Protein AF-A0A9J6HAQ1-F1 (afdb_monomer)

Secondary structure (DSSP, 8-state):
--HHHHHHHHHHTS-HHHHHHHHHH--SSHHHHHHHHHHHHHHHHHHHHHHHTT------------

pLDDT: mean 71.43, std 18.09, range [37.59, 90.25]

Nearest PDB structures (foldseek):
  3lhr-assembly1_A  TM=9.238E-01  e=8.517E+00  Homo sapiens

Solvent-accessible surface area (backbone atoms only — not comparable to full-atom values): 4142 Å² total; per-residue (Å²): 135,53,52,63,55,51,38,53,57,56,49,72,75,45,56,69,75,58,36,56,61,47,58,76,67,61,57,75,38,56,68,50,43,52,54,52,49,51,50,55,58,50,52,56,54,54,57,55,58,59,58,65,70,72,69,71,79,82,80,80,76,84,76,82,87,134

Mean predicted aligned error: 13.42 Å

Foldseek 3Di:
DDQ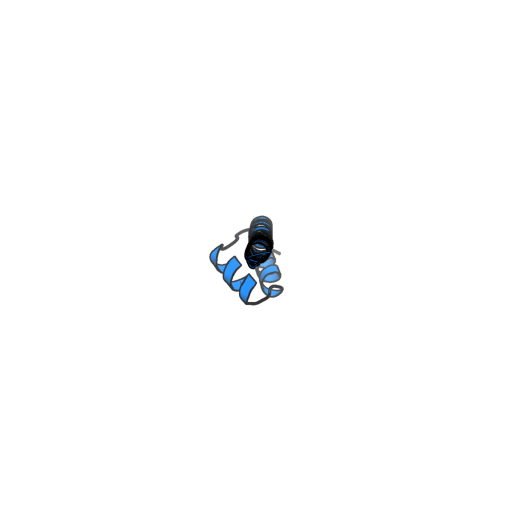VVVVVVVLVPDDPVLSVQLVVVVDSGPVVSVVSSVVVVVVVVVVVVVVVVVPPPPPPPPDDDD

Radius of gyration: 21.61 Å; Cα contacts (8 Å, |Δi|>4): 25; chains: 1; bounding box: 62×23×53 Å

Sequence (66 aa):
MTNAEKVRCLLQGLRPEMMERIAITNPKTPKEFLAHLQRLTHVGFSILRNQQAASSPSVMLSRVQR

Structure (mmCIF, N/CA/C/O backbone):
data_AF-A0A9J6HAQ1-F1
#
_entry.id   AF-A0A9J6HAQ1-F1
#
loop_
_atom_site.group_PDB
_atom_site.id
_atom_site.type_symbol
_atom_site.label_atom_id
_atom_site.label_alt_id
_atom_site.label_comp_id
_atom_site.label_asym_id
_atom_site.label_entity_id
_atom_site.label_seq_id
_atom_site.pdbx_PDB_ins_code
_atom_site.Cartn_x
_atom_site.Cartn_y
_atom_site.Cartn_z
_atom_site.occupancy
_atom_site.B_iso_or_equiv
_atom_site.auth_seq_id
_atom_site.auth_comp_id
_atom_site.auth_asym_id
_atom_site.auth_atom_id
_atom_site.pdbx_PDB_model_num
ATOM 1 N N . MET A 1 1 ? -15.474 0.772 6.387 1.00 72.94 1 MET A N 1
ATOM 2 C CA . MET A 1 1 ? -14.298 0.317 5.619 1.00 72.94 1 MET A CA 1
ATOM 3 C C . MET A 1 1 ? -13.026 0.617 6.404 1.00 72.94 1 MET A C 1
ATOM 5 O O . MET A 1 1 ? -12.676 1.779 6.605 1.00 72.94 1 MET A O 1
ATOM 9 N N . THR A 1 2 ? -12.383 -0.430 6.904 1.00 90.25 2 THR A N 1
ATOM 10 C CA . THR A 1 2 ? -11.142 -0.405 7.687 1.00 90.25 2 THR A CA 1
ATOM 11 C C . THR A 1 2 ? -9.925 -0.074 6.816 1.00 90.25 2 THR A C 1
ATOM 13 O O . THR A 1 2 ? -9.974 -0.156 5.588 1.00 90.25 2 THR A O 1
ATOM 16 N N . ASN A 1 3 ? -8.800 0.291 7.439 1.00 86.81 3 ASN A N 1
ATOM 17 C CA . ASN A 1 3 ? -7.546 0.532 6.712 1.00 86.81 3 ASN A CA 1
ATOM 18 C C . ASN A 1 3 ? -7.069 -0.713 5.950 1.00 86.81 3 ASN A C 1
ATOM 20 O O . ASN A 1 3 ? -6.598 -0.584 4.824 1.00 86.81 3 ASN A O 1
ATOM 24 N N . ALA A 1 4 ? -7.267 -1.905 6.518 1.00 85.31 4 ALA A N 1
ATOM 25 C CA . ALA A 1 4 ? -6.948 -3.167 5.860 1.00 85.31 4 ALA A CA 1
ATOM 26 C C . ALA A 1 4 ? -7.792 -3.382 4.593 1.00 85.31 4 ALA A C 1
ATOM 28 O O . ALA A 1 4 ? -7.258 -3.739 3.546 1.00 85.31 4 ALA A O 1
ATOM 29 N N . GLU A 1 5 ? -9.096 -3.096 4.648 1.00 88.00 5 GLU A N 1
ATOM 30 C CA . GLU A 1 5 ? -9.969 -3.179 3.469 1.00 88.00 5 GLU A CA 1
ATOM 31 C C . GLU A 1 5 ? -9.569 -2.171 2.387 1.00 88.00 5 GLU A C 1
ATOM 33 O O . GLU A 1 5 ? -9.566 -2.504 1.203 1.00 88.00 5 GLU A O 1
ATOM 38 N N . LYS A 1 6 ? -9.174 -0.952 2.779 1.00 88.00 6 LYS A N 1
ATOM 39 C CA . LYS A 1 6 ? -8.685 0.071 1.840 1.00 88.00 6 LYS A 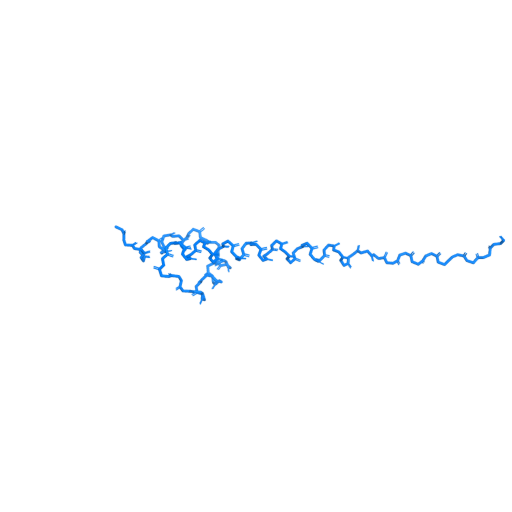CA 1
ATOM 40 C C . LYS A 1 6 ? -7.407 -0.379 1.136 1.00 88.00 6 LYS A C 1
ATOM 42 O O . LYS A 1 6 ? -7.327 -0.266 -0.081 1.00 88.00 6 LYS A O 1
ATOM 47 N N . VAL A 1 7 ? -6.440 -0.930 1.871 1.00 86.56 7 VAL A N 1
ATOM 48 C CA . VAL A 1 7 ? -5.196 -1.459 1.287 1.00 86.56 7 VAL A CA 1
ATOM 49 C C . VAL A 1 7 ? -5.480 -2.639 0.353 1.00 86.56 7 VAL A C 1
ATOM 51 O O . VAL A 1 7 ? -4.927 -2.685 -0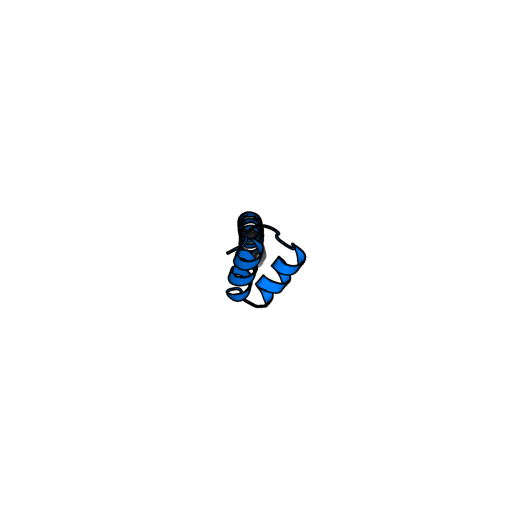.742 1.00 86.56 7 VAL A O 1
ATOM 54 N N . ARG A 1 8 ? -6.388 -3.554 0.722 1.00 86.31 8 ARG A N 1
ATOM 55 C CA . ARG A 1 8 ? -6.798 -4.669 -0.154 1.00 86.31 8 ARG A CA 1
ATOM 56 C C . ARG A 1 8 ? -7.426 -4.183 -1.459 1.00 86.31 8 ARG A C 1
ATOM 58 O O . ARG A 1 8 ? -7.077 -4.699 -2.514 1.00 86.31 8 ARG A O 1
ATOM 65 N N . CYS A 1 9 ? -8.302 -3.183 -1.389 1.00 89.12 9 CYS A N 1
ATOM 66 C CA . CYS A 1 9 ? -8.920 -2.586 -2.573 1.00 89.12 9 CYS A CA 1
ATOM 67 C C . CYS A 1 9 ? -7.866 -1.930 -3.483 1.00 89.12 9 CYS A C 1
ATOM 69 O O . CYS A 1 9 ? -7.864 -2.133 -4.694 1.00 89.12 9 CYS A O 1
ATOM 71 N N . LEU A 1 10 ? -6.901 -1.219 -2.891 1.00 86.56 10 LEU A N 1
ATOM 72 C CA . LEU A 1 10 ? -5.795 -0.606 -3.630 1.00 86.56 10 LEU A CA 1
ATOM 73 C C . LEU A 1 10 ? -4.863 -1.643 -4.281 1.00 86.56 10 LEU A C 1
ATOM 75 O O . LEU A 1 10 ? -4.407 -1.420 -5.399 1.00 86.56 10 LEU A O 1
ATOM 79 N N . LEU A 1 11 ? -4.603 -2.781 -3.625 1.00 84.69 11 LEU A N 1
ATOM 80 C CA . LEU A 1 11 ? -3.796 -3.876 -4.182 1.00 84.69 11 LEU A CA 1
ATOM 81 C C . LEU A 1 11 ? -4.441 -4.513 -5.421 1.00 84.69 11 LEU A C 1
ATOM 83 O O . LEU A 1 11 ? -3.721 -4.863 -6.351 1.00 84.69 11 LEU A O 1
ATOM 87 N N . GLN A 1 12 ? -5.773 -4.632 -5.462 1.00 86.50 12 GLN A N 1
ATOM 88 C CA . GLN A 1 12 ? -6.490 -5.226 -6.601 1.00 86.50 12 GLN A CA 1
ATOM 89 C C . GLN A 1 12 ? -6.398 -4.396 -7.890 1.00 86.50 12 GLN A C 1
ATOM 91 O O . GLN A 1 12 ? -6.522 -4.952 -8.976 1.00 86.50 12 GLN A O 1
ATOM 96 N N . GLY A 1 13 ? -6.175 -3.083 -7.785 1.00 85.25 13 GLY A N 1
ATOM 97 C CA . GLY A 1 13 ? -6.008 -2.201 -8.944 1.00 85.25 13 GLY A CA 1
ATOM 98 C C . GLY A 1 13 ? -4.593 -2.185 -9.531 1.00 85.25 13 GLY A C 1
ATOM 99 O O . GLY A 1 13 ? -4.353 -1.498 -10.524 1.00 85.25 13 GLY A O 1
ATOM 100 N N . LEU A 1 14 ? -3.636 -2.888 -8.916 1.00 84.94 14 LEU A N 1
ATOM 101 C CA . LEU A 1 14 ? -2.245 -2.892 -9.362 1.00 84.94 14 LEU A CA 1
ATOM 102 C C . LEU A 1 14 ? -1.958 -3.999 -10.375 1.00 84.94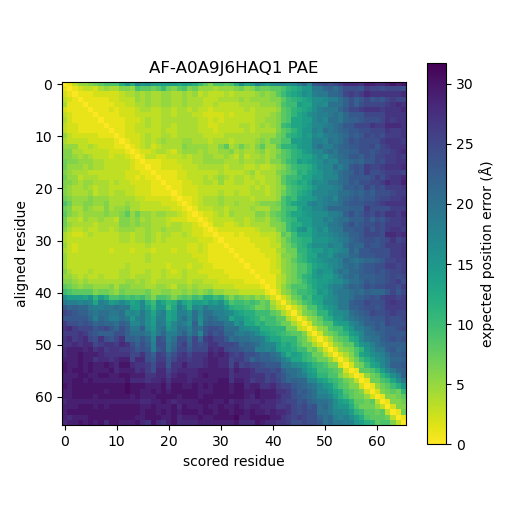 14 LEU A C 1
ATOM 104 O O . LEU A 1 14 ? -2.535 -5.082 -10.345 1.00 84.94 14 LEU A O 1
ATOM 108 N N . ARG A 1 15 ? -0.971 -3.739 -11.238 1.00 85.81 15 ARG A N 1
ATOM 109 C CA . ARG A 1 15 ? -0.370 -4.779 -12.079 1.00 85.81 15 ARG A CA 1
ATOM 110 C C . ARG A 1 15 ? 0.339 -5.829 -11.206 1.00 85.81 15 ARG A C 1
ATOM 112 O O . ARG A 1 15 ? 0.915 -5.442 -10.185 1.00 85.81 15 ARG A O 1
ATOM 119 N N . PRO A 1 16 ? 0.390 -7.107 -11.628 1.00 83.62 16 PRO A N 1
ATOM 120 C CA . PRO A 1 16 ? 0.977 -8.200 -10.844 1.00 83.62 16 PRO A CA 1
ATOM 121 C C . PRO A 1 16 ? 2.402 -7.909 -10.348 1.00 83.62 16 PRO A C 1
ATOM 123 O O . PRO A 1 16 ? 2.681 -8.047 -9.162 1.00 83.62 16 PRO A O 1
ATOM 126 N N . GLU A 1 17 ? 3.275 -7.384 -11.215 1.00 84.00 17 GLU A N 1
ATOM 127 C CA . GLU A 1 17 ? 4.655 -7.015 -10.852 1.00 84.00 17 GLU A CA 1
ATOM 128 C C . GLU A 1 17 ? 4.734 -5.942 -9.755 1.00 84.00 17 GLU A C 1
ATOM 130 O O . GLU A 1 17 ? 5.616 -5.968 -8.899 1.00 84.00 17 GLU A O 1
ATOM 135 N N . MET A 1 18 ? 3.818 -4.971 -9.764 1.00 82.25 18 MET A N 1
ATOM 136 C CA . MET A 1 18 ? 3.782 -3.909 -8.752 1.00 82.25 18 MET A CA 1
ATOM 137 C C . MET A 1 18 ? 3.180 -4.422 -7.445 1.00 82.25 18 MET A C 1
ATOM 139 O O . MET A 1 18 ? 3.629 -4.031 -6.367 1.00 82.25 18 MET A O 1
ATOM 143 N N . MET A 1 19 ? 2.197 -5.317 -7.541 1.00 85.62 19 MET A N 1
ATOM 144 C CA . MET A 1 19 ? 1.589 -5.980 -6.395 1.00 85.62 19 MET A CA 1
ATOM 145 C C . MET A 1 19 ? 2.621 -6.815 -5.633 1.00 85.62 19 MET A C 1
ATOM 147 O O . MET A 1 19 ? 2.709 -6.681 -4.417 1.00 85.62 19 MET A O 1
ATOM 151 N N . GLU A 1 20 ? 3.444 -7.601 -6.331 1.00 85.62 20 GLU A N 1
ATOM 152 C CA . GLU A 1 20 ? 4.492 -8.426 -5.719 1.00 85.62 20 GLU A CA 1
ATOM 153 C C . GLU A 1 20 ? 5.508 -7.566 -4.952 1.00 85.62 20 GLU A C 1
ATOM 155 O O . GLU A 1 20 ? 5.831 -7.836 -3.794 1.00 85.62 20 GLU A O 1
ATOM 160 N N . ARG A 1 21 ? 5.925 -6.439 -5.541 1.00 83.25 21 ARG A N 1
ATOM 161 C CA . ARG A 1 21 ? 6.863 -5.513 -4.891 1.00 83.25 21 ARG A CA 1
ATOM 162 C C . ARG A 1 21 ? 6.275 -4.784 -3.686 1.00 83.25 21 ARG A C 1
ATOM 164 O O . ARG A 1 21 ? 7.002 -4.526 -2.729 1.00 83.25 21 ARG A O 1
ATOM 171 N N . ILE A 1 22 ? 4.983 -4.454 -3.704 1.00 85.31 22 ILE A N 1
ATOM 172 C CA . ILE A 1 22 ? 4.316 -3.847 -2.543 1.00 85.31 22 ILE A CA 1
ATOM 173 C C . ILE A 1 22 ? 3.990 -4.883 -1.466 1.00 85.31 22 ILE A C 1
ATOM 175 O O . ILE A 1 22 ? 4.088 -4.561 -0.280 1.00 85.31 22 ILE A O 1
ATOM 179 N N . ALA A 1 23 ? 3.664 -6.120 -1.839 1.00 81.25 23 ALA A N 1
ATOM 180 C CA . ALA A 1 23 ? 3.392 -7.197 -0.892 1.00 81.25 23 ALA A CA 1
ATOM 181 C C . ALA A 1 23 ? 4.583 -7.436 0.052 1.00 81.25 23 ALA A C 1
ATOM 183 O O . ALA A 1 23 ? 4.379 -7.596 1.253 1.00 81.25 23 ALA A O 1
ATOM 184 N N . ILE A 1 24 ? 5.818 -7.335 -0.458 1.00 83.88 24 ILE A N 1
ATOM 185 C CA . ILE A 1 24 ? 7.050 -7.431 0.347 1.00 83.88 24 ILE A CA 1
ATOM 186 C C . ILE A 1 24 ? 7.113 -6.339 1.429 1.00 83.88 24 ILE A C 1
ATOM 188 O O . ILE A 1 24 ? 7.577 -6.587 2.539 1.00 83.88 24 ILE A O 1
ATOM 192 N N . THR A 1 25 ? 6.631 -5.129 1.133 1.00 81.69 25 THR A N 1
ATOM 193 C CA . THR A 1 25 ? 6.655 -3.999 2.082 1.00 81.69 25 THR A CA 1
ATOM 194 C C . THR A 1 25 ? 5.554 -4.049 3.146 1.00 81.69 25 THR A C 1
ATOM 196 O O . THR A 1 25 ? 5.630 -3.303 4.117 1.00 81.69 25 THR A O 1
ATOM 199 N N . ASN A 1 26 ? 4.554 -4.925 2.989 1.00 82.81 26 ASN A N 1
ATOM 200 C CA . ASN A 1 26 ? 3.439 -5.147 3.920 1.00 82.81 26 ASN A CA 1
ATOM 201 C C . ASN A 1 26 ? 2.841 -3.863 4.559 1.00 82.81 26 ASN A C 1
ATOM 203 O O . ASN A 1 26 ? 2.859 -3.704 5.786 1.00 82.81 26 ASN A O 1
ATOM 207 N N . PRO A 1 27 ? 2.307 -2.924 3.754 1.00 83.00 27 PRO A N 1
ATOM 208 C CA . PRO A 1 27 ? 1.783 -1.660 4.265 1.00 83.00 27 PRO A CA 1
ATOM 209 C C . PRO A 1 27 ? 0.533 -1.862 5.131 1.00 83.00 27 PRO A C 1
ATOM 211 O O . PRO A 1 27 ? -0.453 -2.459 4.698 1.00 83.00 27 PRO A O 1
ATOM 214 N N . LYS A 1 28 ? 0.534 -1.291 6.343 1.00 86.19 28 LYS A N 1
ATOM 215 C CA . LYS A 1 28 ? -0.602 -1.377 7.284 1.00 86.19 28 LYS A CA 1
ATOM 216 C C . LYS A 1 28 ? -1.635 -0.274 7.075 1.00 86.19 28 LYS A C 1
ATOM 218 O O . LYS A 1 28 ? -2.774 -0.380 7.534 1.00 86.19 28 LYS A O 1
ATOM 223 N N . THR A 1 29 ? -1.238 0.798 6.396 1.00 87.94 29 THR A N 1
ATOM 224 C CA . THR A 1 29 ? -2.089 1.958 6.140 1.00 87.94 29 THR A CA 1
ATOM 225 C C . THR A 1 29 ? -2.088 2.349 4.661 1.00 87.94 29 THR A C 1
ATOM 227 O O . THR A 1 29 ? -1.098 2.134 3.958 1.00 87.94 29 THR A O 1
ATOM 230 N N . PRO A 1 30 ? -3.163 2.998 4.173 1.00 87.06 30 PRO A N 1
ATOM 231 C CA . PRO A 1 30 ? -3.210 3.515 2.803 1.00 87.06 30 PRO A CA 1
ATOM 232 C C . PRO A 1 30 ? -2.087 4.518 2.505 1.00 87.06 30 PRO A C 1
ATOM 234 O O . PRO A 1 30 ? -1.577 4.574 1.391 1.00 87.06 30 PRO A O 1
ATOM 237 N N . LYS A 1 31 ? -1.679 5.301 3.512 1.00 88.00 31 LYS A N 1
ATOM 238 C CA . LYS A 1 31 ? -0.602 6.289 3.383 1.00 88.00 31 LYS A CA 1
ATOM 239 C C . LYS A 1 31 ? 0.748 5.617 3.129 1.00 88.00 31 LYS A C 1
ATOM 241 O O . LYS A 1 31 ? 1.478 6.051 2.244 1.00 88.00 31 LYS A O 1
ATOM 246 N N . GLU A 1 32 ? 1.056 4.551 3.865 1.00 88.25 32 GLU A N 1
ATOM 247 C CA . GLU A 1 32 ? 2.270 3.760 3.636 1.00 88.25 32 GLU A CA 1
ATOM 248 C C . GLU A 1 32 ? 2.244 3.076 2.274 1.00 88.25 32 GLU A C 1
ATOM 250 O O . GLU A 1 32 ? 3.222 3.154 1.537 1.00 88.25 32 GLU A O 1
ATOM 255 N N . PHE A 1 33 ? 1.105 2.488 1.895 1.00 88.56 33 PHE A N 1
ATOM 256 C CA . PHE A 1 33 ? 0.932 1.881 0.576 1.00 88.56 33 PHE A CA 1
ATOM 257 C C . PHE A 1 33 ? 1.278 2.865 -0.552 1.00 88.56 33 PHE A C 1
ATOM 259 O O . PHE A 1 33 ? 2.085 2.547 -1.424 1.00 88.56 33 PHE A O 1
ATOM 266 N N . LEU A 1 34 ? 0.722 4.081 -0.511 1.00 87.19 34 LEU A N 1
ATOM 267 C CA . LEU A 1 34 ? 0.986 5.107 -1.523 1.00 87.19 34 LEU A CA 1
ATOM 268 C C . LEU A 1 34 ? 2.445 5.577 -1.509 1.00 87.19 34 LEU A C 1
ATOM 270 O O . LEU A 1 34 ? 3.023 5.783 -2.574 1.00 87.19 34 LEU A O 1
ATOM 274 N N . ALA A 1 35 ? 3.063 5.697 -0.332 1.00 87.62 35 ALA A N 1
ATOM 275 C CA . ALA A 1 35 ? 4.474 6.057 -0.220 1.00 87.62 35 ALA A CA 1
ATOM 276 C C . ALA A 1 35 ? 5.398 4.981 -0.827 1.00 87.62 35 ALA A C 1
ATOM 278 O O . ALA A 1 35 ? 6.351 5.311 -1.538 1.00 87.62 35 ALA A O 1
ATOM 279 N N . HIS A 1 36 ? 5.109 3.696 -0.597 1.00 87.44 36 HIS A N 1
ATOM 280 C CA . HIS A 1 36 ? 5.851 2.587 -1.206 1.00 87.44 36 HIS A CA 1
ATOM 281 C C . HIS A 1 36 ? 5.635 2.521 -2.718 1.00 87.44 36 HIS A C 1
ATOM 283 O O . HIS A 1 36 ? 6.601 2.366 -3.466 1.00 87.44 36 HIS A O 1
ATOM 289 N N . LEU A 1 37 ? 4.397 2.721 -3.174 1.00 86.06 37 LEU A N 1
ATOM 290 C CA . LEU A 1 37 ? 4.061 2.783 -4.593 1.00 86.06 37 LEU A CA 1
ATOM 291 C C . LEU A 1 37 ? 4.821 3.909 -5.304 1.00 86.06 37 LEU A C 1
ATOM 293 O O . LEU A 1 37 ? 5.454 3.662 -6.328 1.00 86.06 37 LEU A O 1
ATOM 297 N N . GLN A 1 38 ? 4.829 5.115 -4.727 1.00 85.81 38 GLN A N 1
ATOM 298 C CA . GLN A 1 38 ? 5.575 6.257 -5.258 1.00 85.81 38 GLN A CA 1
ATOM 299 C C . GLN A 1 38 ? 7.070 5.957 -5.371 1.00 85.81 38 GLN A C 1
ATOM 301 O O . GLN A 1 38 ? 7.668 6.221 -6.415 1.00 85.81 38 GLN A O 1
ATOM 306 N N . ARG A 1 39 ? 7.675 5.353 -4.339 1.00 83.94 39 ARG A N 1
ATOM 307 C CA . ARG A 1 39 ? 9.088 4.943 -4.383 1.00 83.94 39 ARG A CA 1
ATOM 308 C C . ARG A 1 39 ? 9.354 3.942 -5.504 1.00 83.94 39 ARG A C 1
ATOM 310 O O . ARG A 1 39 ? 10.317 4.123 -6.243 1.00 83.94 39 ARG A O 1
ATOM 317 N N . LEU A 1 40 ? 8.498 2.936 -5.676 1.00 81.06 40 LEU A N 1
ATOM 318 C CA . LEU A 1 40 ? 8.641 1.948 -6.750 1.00 81.06 40 LEU A CA 1
ATOM 319 C C . LEU A 1 40 ? 8.559 2.592 -8.139 1.00 81.06 40 LEU A C 1
ATOM 321 O O . LEU A 1 40 ? 9.391 2.297 -8.998 1.00 81.06 40 LEU A O 1
ATOM 325 N N . THR A 1 41 ? 7.616 3.514 -8.350 1.00 75.62 41 THR A N 1
ATOM 326 C CA . THR A 1 41 ? 7.498 4.248 -9.620 1.00 75.62 41 THR A CA 1
ATOM 327 C C . THR A 1 41 ? 8.661 5.210 -9.863 1.00 75.62 41 THR A C 1
ATOM 329 O O . THR A 1 41 ? 9.110 5.353 -10.998 1.00 75.62 41 THR A O 1
ATOM 332 N N . HIS A 1 42 ? 9.193 5.836 -8.811 1.00 66.94 42 HIS A N 1
ATOM 333 C CA . HIS A 1 42 ? 10.297 6.786 -8.931 1.00 66.94 42 HIS A CA 1
ATOM 334 C C . HIS A 1 42 ? 11.626 6.079 -9.236 1.00 66.94 42 HIS A C 1
ATOM 336 O O . HIS A 1 42 ? 12.377 6.524 -10.100 1.00 66.94 42 HIS A O 1
ATOM 342 N N . VAL A 1 43 ? 11.887 4.927 -8.603 1.00 57.28 43 VAL A N 1
ATOM 343 C CA . VAL A 1 43 ? 13.087 4.117 -8.877 1.00 57.28 43 VAL A CA 1
ATOM 344 C C . VAL A 1 43 ? 13.069 3.561 -10.305 1.00 57.28 43 VAL A C 1
ATOM 346 O O . VAL A 1 43 ? 14.100 3.587 -10.976 1.00 57.28 43 VAL A O 1
ATOM 349 N N . GLY A 1 44 ? 11.907 3.136 -10.816 1.00 54.28 44 GLY A N 1
ATOM 350 C CA . GLY A 1 44 ? 11.774 2.711 -12.215 1.00 54.28 44 GLY A CA 1
ATOM 351 C C . GLY A 1 44 ? 12.157 3.808 -13.217 1.00 54.28 44 GLY A C 1
ATOM 352 O O . GLY A 1 44 ? 12.794 3.528 -14.231 1.00 54.28 44 GLY A O 1
ATOM 353 N N . PHE A 1 45 ? 11.854 5.070 -12.900 1.00 50.38 45 PHE A N 1
ATOM 354 C CA . PHE A 1 45 ? 12.202 6.213 -13.747 1.00 50.38 45 PHE A CA 1
ATOM 355 C C . PHE A 1 45 ? 13.699 6.564 -13.689 1.00 50.38 45 PHE A C 1
ATOM 357 O O . PHE A 1 45 ? 14.300 6.930 -14.701 1.00 50.38 45 PHE A O 1
ATOM 364 N N . SER A 1 46 ? 14.334 6.418 -12.521 1.00 47.97 46 SER A N 1
ATOM 365 C CA . SER A 1 46 ? 15.769 6.683 -12.356 1.00 47.97 46 SER A CA 1
ATOM 366 C C . SER A 1 46 ? 16.660 5.652 -13.061 1.00 47.97 46 SER A C 1
ATOM 368 O O . SER A 1 46 ? 17.710 6.022 -13.584 1.00 47.97 46 SER A O 1
ATOM 370 N N . ILE A 1 47 ? 16.241 4.383 -13.141 1.00 49.09 47 ILE A N 1
ATOM 371 C CA . ILE A 1 47 ? 17.014 3.333 -13.830 1.00 49.09 47 ILE A CA 1
ATOM 372 C C . ILE A 1 47 ? 16.933 3.489 -15.359 1.00 49.09 47 ILE A C 1
ATOM 374 O O . ILE A 1 47 ? 17.906 3.197 -16.053 1.00 49.09 47 ILE A O 1
ATOM 378 N N . LEU A 1 48 ? 15.830 4.022 -15.900 1.0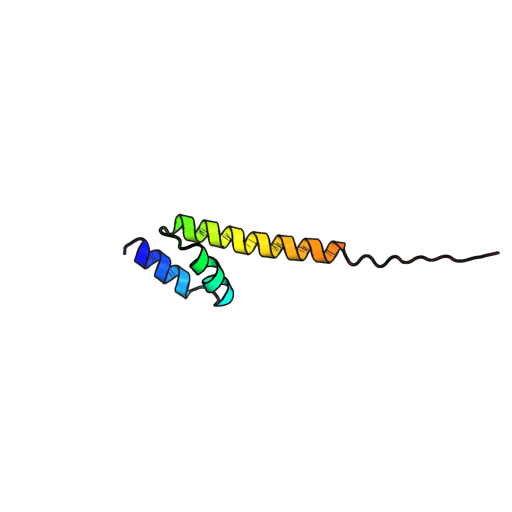0 50.84 48 LEU A N 1
ATOM 379 C CA . LEU A 1 48 ? 15.723 4.287 -17.339 1.00 50.84 48 LEU A CA 1
ATOM 380 C C . LEU A 1 48 ? 16.629 5.451 -17.779 1.00 50.84 48 LEU A C 1
ATOM 382 O O . LEU A 1 48 ? 17.276 5.374 -18.821 1.00 50.84 48 LEU A O 1
ATOM 386 N N . ARG A 1 49 ? 16.748 6.508 -16.959 1.00 44.84 49 ARG A N 1
ATOM 387 C CA . ARG A 1 49 ? 17.590 7.668 -17.299 1.00 44.84 49 ARG A CA 1
ATOM 388 C C . ARG A 1 49 ? 19.092 7.340 -17.268 1.00 44.84 49 ARG A C 1
ATOM 390 O O . ARG A 1 49 ? 19.846 7.910 -18.050 1.00 44.84 49 ARG A O 1
ATOM 397 N N . ASN A 1 50 ? 19.528 6.401 -16.422 1.00 44.28 50 ASN A N 1
ATOM 398 C CA . ASN A 1 50 ? 20.945 6.021 -16.340 1.00 44.28 50 ASN A CA 1
ATOM 399 C C . ASN A 1 50 ? 21.391 5.055 -17.455 1.00 44.28 50 ASN A C 1
ATOM 401 O O . ASN A 1 50 ? 22.575 4.998 -17.769 1.00 44.28 50 ASN A O 1
ATOM 405 N N . GLN A 1 51 ? 20.462 4.338 -18.098 1.00 46.69 51 GLN A N 1
ATOM 406 C CA . GLN A 1 51 ? 20.779 3.525 -19.281 1.00 46.69 51 GLN A CA 1
ATOM 407 C C . GLN A 1 51 ? 20.884 4.353 -20.570 1.00 46.69 51 GLN A C 1
ATOM 409 O O . GLN A 1 51 ? 21.539 3.928 -21.515 1.00 46.69 51 GLN A O 1
ATOM 414 N N . GLN A 1 52 ? 20.323 5.564 -20.603 1.00 44.47 52 GLN A N 1
ATOM 415 C CA . GLN A 1 52 ? 20.427 6.454 -21.764 1.00 44.47 52 GLN A CA 1
ATOM 416 C C . GLN A 1 52 ? 21.742 7.259 -21.794 1.00 44.47 52 GLN A C 1
ATOM 418 O O . GLN A 1 52 ? 22.153 7.727 -22.850 1.00 44.47 52 GLN A O 1
ATOM 423 N N . ALA A 1 53 ? 22.446 7.361 -20.660 1.00 45.94 53 ALA A N 1
ATOM 424 C CA . ALA A 1 53 ? 23.778 7.968 -20.580 1.00 45.94 53 ALA A CA 1
ATOM 425 C C . ALA A 1 53 ? 24.922 7.006 -20.972 1.00 45.94 53 ALA A C 1
ATOM 427 O O . ALA A 1 53 ? 26.038 7.453 -21.222 1.00 45.94 53 ALA A O 1
ATOM 428 N N . ALA A 1 54 ? 24.655 5.697 -21.061 1.00 46.81 54 ALA A N 1
ATOM 429 C CA . ALA A 1 54 ? 25.651 4.674 -21.397 1.00 46.81 54 ALA A CA 1
ATOM 430 C C . ALA A 1 54 ? 25.714 4.329 -22.902 1.00 46.81 54 ALA A C 1
ATOM 432 O O . ALA A 1 54 ? 26.454 3.435 -23.301 1.00 46.81 54 ALA A O 1
ATOM 433 N N . SER A 1 55 ? 24.959 5.030 -23.755 1.00 41.50 55 SER A N 1
ATOM 434 C CA . 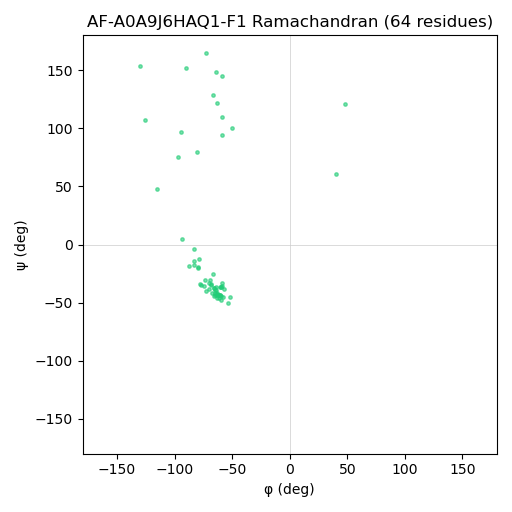SER A 1 55 ? 24.981 4.861 -25.218 1.00 41.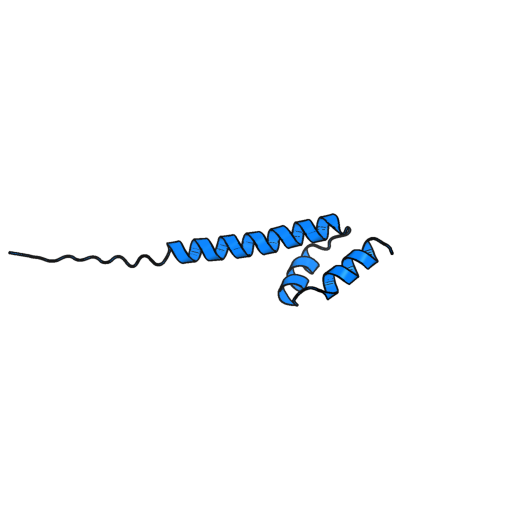50 55 SER A CA 1
ATOM 435 C C . SER A 1 55 ? 25.481 6.112 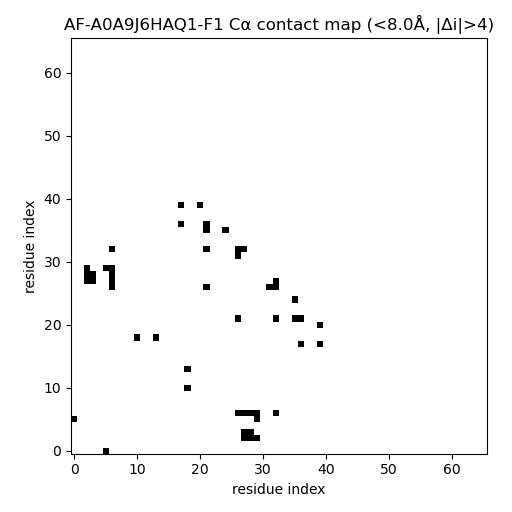-25.945 1.00 41.50 55 SER A C 1
ATOM 437 O O . SER A 1 55 ? 24.881 6.559 -26.917 1.00 41.50 55 SER A O 1
ATOM 439 N N . SER A 1 56 ? 26.604 6.678 -25.494 1.00 37.59 56 SER A N 1
ATOM 440 C CA . SER A 1 56 ? 27.485 7.433 -26.394 1.00 37.59 56 SER A CA 1
ATOM 441 C C . SER A 1 56 ? 28.571 6.482 -26.895 1.00 37.59 56 SER A C 1
ATOM 443 O O . SER A 1 56 ? 29.541 6.250 -26.172 1.00 37.59 56 SER A O 1
ATOM 445 N N . PRO A 1 57 ? 28.431 5.881 -28.092 1.00 44.34 57 PRO A N 1
ATOM 446 C CA . PRO A 1 57 ? 29.548 5.192 -28.706 1.00 44.34 57 PRO A CA 1
ATOM 447 C C . PRO A 1 57 ? 30.630 6.231 -28.987 1.00 44.34 57 PRO A C 1
ATOM 449 O O . PRO A 1 57 ? 30.410 7.226 -29.679 1.00 44.34 57 PRO A O 1
ATOM 452 N N . SER A 1 58 ? 31.805 5.995 -28.416 1.00 49.44 58 SER A N 1
ATOM 453 C CA . SER A 1 58 ? 33.047 6.632 -28.811 1.00 49.44 58 SER A CA 1
ATOM 454 C C . SER A 1 58 ? 33.206 6.518 -30.326 1.00 49.44 58 SER A C 1
ATOM 456 O O . SER A 1 58 ? 33.636 5.485 -30.834 1.00 49.44 58 SER A O 1
ATOM 458 N N . VAL A 1 59 ? 32.903 7.582 -31.067 1.00 50.25 59 VAL A N 1
ATOM 459 C CA . VAL A 1 59 ? 33.449 7.733 -32.415 1.00 50.25 59 VAL A CA 1
ATOM 460 C C . VAL A 1 59 ? 34.865 8.265 -32.236 1.00 50.25 59 VAL A C 1
ATOM 462 O O . VAL A 1 59 ? 35.136 9.459 -32.330 1.00 50.25 59 VAL A O 1
ATOM 465 N N . MET A 1 60 ? 35.775 7.342 -31.919 1.00 54.00 60 MET A N 1
ATOM 466 C CA . MET A 1 60 ? 37.182 7.495 -32.257 1.00 54.00 60 MET A CA 1
ATOM 467 C C . MET A 1 60 ? 37.274 7.631 -33.778 1.00 54.00 60 MET A C 1
ATOM 469 O O . MET A 1 60 ? 37.322 6.640 -34.500 1.00 54.00 60 MET A O 1
ATOM 473 N N . LEU A 1 61 ? 37.299 8.864 -34.274 1.00 50.66 61 LEU A N 1
ATOM 474 C CA . LEU A 1 61 ? 37.798 9.155 -35.612 1.00 50.66 61 LEU A CA 1
ATOM 475 C C . LEU A 1 61 ? 39.247 9.614 -35.479 1.00 50.66 61 LEU A C 1
ATOM 477 O O . LEU A 1 61 ? 39.587 10.786 -35.606 1.00 50.66 61 LEU A O 1
ATOM 481 N N . SER A 1 62 ? 40.117 8.633 -35.233 1.00 49.66 62 SER A N 1
ATOM 482 C CA . SER A 1 62 ? 41.478 8.688 -35.745 1.00 49.66 62 SER A CA 1
ATOM 483 C C . SER A 1 62 ? 41.385 8.789 -37.266 1.00 49.66 62 SER A C 1
ATOM 485 O O . SER A 1 62 ? 41.013 7.821 -37.929 1.00 49.66 62 SER A O 1
ATOM 487 N N . ARG A 1 63 ? 41.735 9.941 -37.841 1.00 52.97 63 ARG A N 1
ATOM 488 C CA . ARG A 1 63 ? 42.120 9.991 -39.252 1.00 52.97 63 ARG A CA 1
ATOM 489 C C . ARG A 1 63 ? 43.480 10.652 -39.396 1.00 52.97 63 ARG A C 1
ATOM 491 O O . ARG A 1 63 ? 43.657 11.848 -39.206 1.00 52.97 63 ARG A O 1
ATOM 498 N N . VAL A 1 64 ? 44.418 9.767 -39.693 1.00 54.78 64 VAL A N 1
ATOM 499 C CA . VAL A 1 64 ? 45.797 9.976 -40.105 1.00 54.78 64 VAL A CA 1
ATOM 500 C C . VAL A 1 64 ? 45.864 10.816 -41.398 1.00 54.78 64 VAL A C 1
ATOM 502 O O . VAL A 1 64 ? 45.010 10.659 -42.267 1.00 54.78 64 VAL A O 1
ATOM 505 N N . GLN A 1 65 ? 46.906 11.650 -41.486 1.00 41.62 65 GLN A 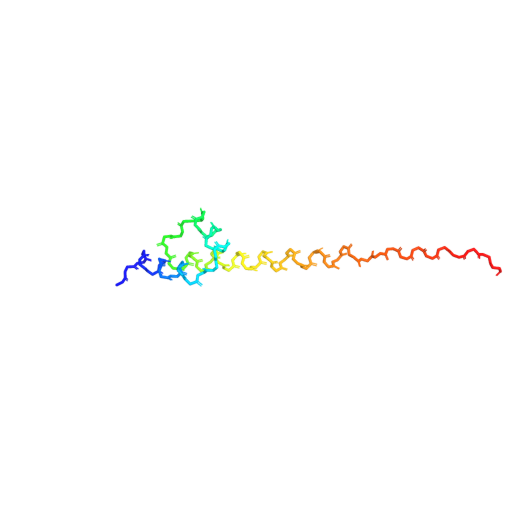N 1
ATOM 506 C CA . GLN A 1 65 ? 47.563 12.248 -42.667 1.00 41.62 65 GLN A CA 1
ATOM 507 C C . GLN A 1 65 ? 46.729 12.914 -43.783 1.00 41.62 65 GLN A C 1
ATOM 509 O O . GLN A 1 65 ? 46.062 12.239 -44.567 1.00 41.62 65 GLN A O 1
ATOM 514 N N . ARG A 1 66 ? 46.989 14.206 -44.029 1.00 47.44 66 ARG A N 1
ATOM 515 C CA . ARG A 1 66 ? 47.992 14.650 -45.020 1.00 47.44 66 ARG A CA 1
ATOM 516 C C . ARG A 1 66 ? 48.369 16.112 -44.813 1.00 47.44 66 ARG A C 1
ATOM 518 O O . ARG A 1 66 ? 47.470 16.878 -44.413 1.00 47.44 66 ARG A O 1
#

Organism: Haemaphysalis longicornis (NCBI:txid44386)